Protein AF-A0A357NAD1-F1 (afdb_monomer_lite)

Secondary structure (DSSP, 8-state):
---SS---TTHHHHHHHHHTTT---EEE-GGG-HHHHH-THHHHHHHHTT-EEEEEHHHHTTTT-HHHHHHHHHHHHTT--SEEE-----SSSS----HHHHHHHHHHH-HHHHHIIIIIHHHHHHTTPPPP-----SS----SS--GGGGHHHHHHGGGS--

pLDDT: mean 84.34, std 18.89, range [32.19, 98.12]

Radius of gyration: 15.9 Å; chains: 1; bounding box: 38×39×40 Å

Sequence (163 aa):
ELPALEIPRYTEEFFFALQAKGITPVVAHPERQAELIRHPEIIIGWLQKGILVQINGPSLTGRFGQKVKGMAELLLVHNMVHCIGSDAHGVRSRKPELFDARTRIRALTGEEAMRHLLLDNPQMILYSKEIPVAEIPVEIKTNRSRGILGRLTNFVRTRLMVD

Foldseek 3Di:
DADQEDHPPCNVVVQVVCVVVVHAAEDEALLRRNVCLVVVVVLLVCVVVRHAYEHELVLCVQVNHDSSNVSVLLCLLQVSHQAYFQPAPDDPDRRSPNVVSLVSSCLRHNDVVSCRHYPVSVVCVVVVHDGDRDDHDPDRDPCPDDPSPPCVVVVVVVVVVPD

Structure (mmCIF, N/CA/C/O backbone):
data_AF-A0A357NAD1-F1
#
_entry.id   AF-A0A357NAD1-F1
#
loop_
_atom_site.group_PDB
_atom_site.id
_atom_site.type_symbol
_atom_site.label_atom_id
_atom_site.label_alt_id
_atom_site.label_comp_id
_atom_site.label_asym_id
_atom_site.label_entity_id
_atom_site.label_seq_id
_atom_site.pdbx_PDB_ins_code
_atom_site.Cartn_x
_atom_site.Cartn_y
_atom_site.Cartn_z
_atom_site.occupancy
_atom_site.B_iso_or_equiv
_atom_site.auth_seq_id
_atom_site.auth_comp_id
_atom_site.auth_asym_id
_atom_site.auth_atom_id
_atom_site.pdbx_PDB_model_num
ATOM 1 N N . GLU A 1 1 ? -9.292 -7.200 -4.424 1.00 84.06 1 GLU A N 1
ATOM 2 C CA . GLU A 1 1 ? -8.803 -6.228 -5.430 1.00 84.06 1 GLU A CA 1
ATOM 3 C C . GLU A 1 1 ? -9.988 -5.440 -5.977 1.00 84.06 1 GLU A C 1
ATOM 5 O O . GLU A 1 1 ? -11.103 -5.947 -5.898 1.00 84.06 1 GLU A O 1
ATOM 10 N N . LEU A 1 2 ? -9.767 -4.232 -6.500 1.00 90.19 2 LEU A N 1
ATOM 11 C CA . LEU A 1 2 ? -10.793 -3.453 -7.212 1.00 90.19 2 LEU A CA 1
ATOM 12 C C . LEU A 1 2 ? -10.596 -3.589 -8.735 1.00 90.19 2 LEU A C 1
ATOM 14 O O . LEU A 1 2 ? -9.478 -3.894 -9.160 1.00 90.19 2 LEU A O 1
ATOM 18 N N . PRO A 1 3 ? -11.633 -3.355 -9.562 1.00 90.88 3 PRO A N 1
ATOM 19 C CA . PRO A 1 3 ? -11.484 -3.286 -11.013 1.00 90.88 3 PRO A CA 1
ATOM 20 C C . PRO A 1 3 ? -10.394 -2.295 -11.440 1.00 90.88 3 PRO A C 1
ATOM 22 O O . PRO A 1 3 ? -10.185 -1.256 -10.819 1.00 90.88 3 PRO A O 1
ATOM 25 N N . ALA A 1 4 ? -9.691 -2.612 -12.529 1.00 87.06 4 ALA A N 1
ATOM 26 C CA . ALA A 1 4 ? -8.505 -1.855 -12.932 1.00 87.06 4 ALA A CA 1
ATOM 27 C C . ALA A 1 4 ? -8.809 -0.427 -13.423 1.00 87.06 4 ALA A C 1
ATOM 29 O O . ALA A 1 4 ? -7.949 0.448 -13.325 1.00 87.06 4 ALA A O 1
ATOM 30 N N . LEU A 1 5 ? -9.997 -0.190 -13.990 1.00 88.81 5 LEU A N 1
ATOM 31 C CA . LEU A 1 5 ? -10.324 1.069 -14.673 1.00 88.81 5 LEU A CA 1
ATOM 32 C C . LEU A 1 5 ? -11.201 2.015 -13.854 1.00 88.81 5 LEU A C 1
ATOM 34 O O . LEU A 1 5 ? -11.090 3.227 -14.031 1.00 88.81 5 LEU A O 1
ATOM 38 N N . GLU A 1 6 ? -12.037 1.476 -12.972 1.00 90.56 6 GLU A N 1
ATOM 39 C CA . GLU A 1 6 ? -13.044 2.228 -12.230 1.00 90.56 6 GLU A CA 1
ATOM 40 C C . GLU A 1 6 ? -13.186 1.710 -10.799 1.00 90.56 6 GLU A C 1
ATOM 42 O O . GLU A 1 6 ? -12.879 0.553 -10.501 1.00 90.56 6 GLU A O 1
ATOM 47 N N . ILE A 1 7 ? -13.685 2.575 -9.919 1.00 94.19 7 ILE A N 1
ATOM 48 C CA . ILE A 1 7 ? -14.062 2.211 -8.556 1.00 94.19 7 ILE A CA 1
ATOM 49 C C . ILE A 1 7 ? -15.570 1.944 -8.565 1.00 94.19 7 ILE A C 1
ATOM 51 O O . ILE A 1 7 ? -16.340 2.863 -8.855 1.00 94.19 7 ILE A O 1
ATOM 55 N N . PRO A 1 8 ? -16.025 0.719 -8.247 1.00 94.75 8 PRO A N 1
ATOM 56 C CA . PRO A 1 8 ? -17.446 0.425 -8.155 1.00 94.75 8 PRO A CA 1
ATOM 57 C C . PRO A 1 8 ? -18.143 1.369 -7.179 1.00 94.75 8 PRO A C 1
ATOM 59 O O . PRO A 1 8 ? -17.649 1.601 -6.075 1.00 94.75 8 PRO A O 1
ATOM 62 N N . ARG A 1 9 ? -19.322 1.876 -7.545 1.00 92.62 9 ARG A N 1
ATOM 63 C CA . ARG A 1 9 ? -20.067 2.846 -6.719 1.00 92.62 9 ARG A CA 1
ATOM 64 C C . ARG A 1 9 ? -20.385 2.334 -5.310 1.00 92.62 9 ARG A C 1
ATOM 66 O O . ARG A 1 9 ? -20.422 3.122 -4.377 1.00 92.62 9 ARG A O 1
ATOM 73 N N . TYR A 1 10 ? -20.556 1.023 -5.160 1.00 94.38 10 TYR A N 1
ATOM 74 C CA . TYR A 1 10 ? -20.844 0.364 -3.885 1.00 94.38 10 TYR A CA 1
ATOM 75 C C . TYR A 1 10 ? -19.592 0.112 -3.021 1.00 94.38 10 TYR A C 1
ATOM 77 O O . TYR A 1 10 ? -19.697 -0.518 -1.973 1.00 94.38 10 TYR A O 1
ATOM 85 N N . THR A 1 11 ? -18.394 0.545 -3.441 1.00 96.25 11 THR A N 1
ATOM 86 C CA . THR A 1 11 ? -17.128 0.215 -2.753 1.00 96.25 11 THR A CA 1
ATOM 87 C C . THR A 1 11 ? -17.132 0.663 -1.291 1.00 96.25 11 THR A C 1
ATOM 89 O O . THR A 1 11 ? -16.777 -0.119 -0.412 1.00 96.25 11 THR A O 1
ATOM 92 N N . GLU A 1 12 ? -17.573 1.891 -1.008 1.00 95.62 12 GLU A N 1
ATOM 93 C CA . GLU A 1 12 ? -17.600 2.395 0.369 1.00 95.62 12 GLU A CA 1
ATOM 94 C C . GLU A 1 12 ? -18.676 1.721 1.227 1.00 95.62 12 GLU A C 1
ATOM 96 O O . GLU A 1 12 ? -18.416 1.386 2.381 1.00 95.62 12 GLU A O 1
ATOM 101 N N . GLU A 1 13 ? -19.858 1.466 0.660 1.00 97.00 13 GLU A N 1
ATOM 102 C CA . GLU A 1 13 ? -20.931 0.721 1.333 1.00 97.00 13 GLU A CA 1
ATOM 103 C C . GLU A 1 13 ? -20.473 -0.698 1.685 1.00 97.00 13 GLU A C 1
ATOM 105 O O . GLU A 1 13 ? -20.737 -1.201 2.777 1.00 97.00 13 GLU A O 1
ATOM 110 N N . PHE A 1 14 ? -19.726 -1.332 0.780 1.00 97.06 14 PHE A N 1
ATOM 111 C CA . PHE A 1 14 ? -19.148 -2.647 1.001 1.00 97.06 14 PHE A CA 1
ATOM 112 C C . PHE A 1 14 ? -18.094 -2.633 2.113 1.00 97.06 14 PHE A C 1
ATOM 114 O O . PHE A 1 14 ? -18.119 -3.503 2.983 1.00 97.06 14 PHE A O 1
ATOM 121 N N . PHE A 1 15 ? -17.204 -1.636 2.136 1.00 97.69 15 PHE A N 1
ATOM 122 C CA . PHE A 1 15 ? -16.245 -1.470 3.230 1.00 97.69 15 PHE A CA 1
ATOM 123 C C . PHE A 1 15 ? -16.942 -1.285 4.578 1.00 97.69 15 PHE A C 1
ATOM 125 O O . PHE A 1 15 ? -16.604 -1.983 5.533 1.00 97.69 15 PHE A O 1
ATOM 132 N N . PHE A 1 16 ? -17.961 -0.427 4.636 1.00 97.56 16 PHE A N 1
ATOM 133 C CA . PHE A 1 16 ? -18.759 -0.230 5.841 1.00 97.56 16 PHE A CA 1
ATOM 134 C C . PHE A 1 16 ? -19.426 -1.533 6.305 1.00 97.56 16 PHE A C 1
ATOM 136 O O . PHE A 1 16 ? -19.353 -1.885 7.480 1.00 97.56 16 PHE A O 1
ATOM 143 N N . ALA A 1 17 ? -20.024 -2.297 5.385 1.00 98.12 17 ALA A N 1
ATOM 144 C CA . ALA A 1 17 ? -20.668 -3.568 5.705 1.00 98.12 17 ALA A CA 1
ATOM 145 C C . ALA A 1 17 ? -19.687 -4.625 6.248 1.00 98.12 17 ALA A C 1
ATOM 147 O O . ALA A 1 17 ? -20.072 -5.441 7.088 1.00 98.12 17 ALA A O 1
ATOM 148 N N . LEU A 1 18 ? -18.430 -4.625 5.789 1.00 97.75 18 LEU A N 1
ATOM 149 C CA . LEU A 1 18 ? -17.372 -5.472 6.349 1.00 97.75 18 LEU A CA 1
ATOM 150 C C . LEU A 1 18 ? -16.994 -5.024 7.765 1.00 97.75 18 LEU A C 1
ATOM 152 O O . LEU A 1 18 ? -16.967 -5.849 8.679 1.00 97.75 18 LEU A O 1
ATOM 156 N N . GLN A 1 19 ? -16.786 -3.724 7.972 1.00 97.12 19 GLN A N 1
ATOM 157 C CA . GLN A 1 19 ? -16.429 -3.178 9.283 1.00 97.12 19 GLN A CA 1
ATOM 158 C C . GLN A 1 19 ? -17.537 -3.384 10.321 1.00 97.12 19 GLN A C 1
ATOM 160 O O . GLN A 1 19 ? -17.247 -3.754 11.455 1.00 97.12 19 GLN A O 1
ATOM 165 N N . ALA A 1 20 ? -18.807 -3.264 9.925 1.00 97.75 20 ALA A N 1
ATOM 166 C CA . ALA A 1 20 ? -19.958 -3.573 10.777 1.00 97.75 20 ALA A CA 1
ATOM 167 C C . ALA A 1 20 ? -19.990 -5.041 11.247 1.00 97.75 20 ALA A C 1
ATOM 169 O O . ALA A 1 20 ? -20.638 -5.362 12.241 1.00 97.75 20 ALA A O 1
ATOM 170 N N . LYS A 1 21 ? -19.277 -5.937 10.553 1.00 97.75 21 LYS A N 1
ATOM 171 C CA . LYS A 1 21 ? -19.085 -7.346 10.933 1.00 97.75 21 LYS A CA 1
ATOM 172 C C . LYS A 1 21 ? -17.771 -7.597 11.684 1.00 97.75 21 LYS A C 1
ATOM 174 O O . LYS A 1 21 ? -17.412 -8.753 11.888 1.00 97.75 21 LYS A O 1
ATOM 179 N N . GLY A 1 22 ? -17.043 -6.548 12.066 1.00 95.50 22 GLY A N 1
ATOM 180 C CA . GLY A 1 22 ? -15.735 -6.650 12.718 1.00 95.50 22 GLY A CA 1
ATOM 181 C C . GLY A 1 22 ? -14.589 -7.024 11.772 1.00 95.50 22 GLY A C 1
ATOM 182 O O . GLY A 1 22 ? -13.546 -7.473 12.235 1.00 95.50 22 GLY A O 1
ATOM 183 N N . ILE A 1 23 ? -14.769 -6.873 10.454 1.00 96.31 23 ILE A N 1
ATOM 184 C CA . ILE A 1 23 ? -13.744 -7.184 9.449 1.00 96.31 23 ILE A CA 1
ATOM 185 C C . ILE A 1 23 ? -13.113 -5.883 8.956 1.00 96.31 23 ILE A C 1
ATOM 187 O O . ILE A 1 23 ? -13.784 -5.069 8.324 1.00 96.31 23 ILE A O 1
ATOM 191 N N . THR A 1 24 ? -11.809 -5.718 9.176 1.00 95.94 24 THR A N 1
ATOM 192 C CA . THR A 1 24 ? -11.034 -4.591 8.638 1.00 95.94 24 THR A CA 1
ATOM 193 C C . THR A 1 24 ? -10.607 -4.873 7.193 1.00 95.94 24 THR A C 1
ATOM 195 O O . THR A 1 24 ? -9.825 -5.801 6.962 1.00 95.94 24 THR A O 1
ATOM 198 N N . PRO A 1 25 ? -11.077 -4.103 6.195 1.00 96.75 25 PRO A N 1
ATOM 199 C CA . PRO A 1 25 ? -10.706 -4.333 4.804 1.00 96.75 25 PRO A CA 1
ATOM 200 C C . PRO A 1 25 ? -9.260 -3.912 4.515 1.00 96.75 25 PRO A C 1
ATOM 202 O O . PRO A 1 25 ? -8.786 -2.887 5.004 1.00 96.75 25 PRO A O 1
ATOM 205 N N . VAL A 1 26 ? -8.589 -4.674 3.647 1.00 96.62 26 VAL A N 1
ATOM 206 C CA . VAL A 1 26 ? -7.287 -4.320 3.062 1.00 96.62 26 VAL A CA 1
ATOM 207 C C . VAL A 1 26 ? -7.467 -4.142 1.556 1.00 96.62 26 VAL A C 1
ATOM 209 O O . VAL A 1 26 ? -7.769 -5.098 0.837 1.00 96.62 26 VAL A O 1
ATOM 212 N N . VAL A 1 27 ? -7.286 -2.920 1.059 1.00 96.94 27 VAL A N 1
ATOM 213 C CA . VAL A 1 27 ? -7.317 -2.627 -0.375 1.00 96.94 27 VAL A CA 1
ATOM 214 C C . VAL A 1 27 ? -6.001 -3.073 -0.995 1.00 96.94 27 VAL A C 1
ATOM 216 O O . VAL A 1 27 ? -4.935 -2.537 -0.693 1.00 96.94 27 VAL A O 1
ATOM 219 N N . ALA A 1 28 ? -6.099 -4.070 -1.867 1.00 96.06 28 ALA A N 1
ATOM 220 C CA . ALA A 1 28 ? -4.969 -4.613 -2.599 1.00 96.06 28 ALA A CA 1
ATOM 221 C C . ALA A 1 28 ? -4.588 -3.725 -3.791 1.00 96.06 28 ALA A C 1
ATOM 223 O O . ALA A 1 28 ? -5.446 -3.326 -4.588 1.00 96.06 28 ALA A O 1
ATOM 224 N N . HIS A 1 29 ? -3.285 -3.459 -3.854 1.00 95.62 29 HIS A N 1
ATOM 225 C CA . HIS A 1 29 ? -2.511 -2.749 -4.869 1.00 95.62 29 HIS A CA 1
ATOM 226 C C . HIS A 1 29 ? -3.181 -1.541 -5.532 1.00 95.62 29 HIS A C 1
ATOM 228 O O . HIS A 1 29 ? -3.128 -1.448 -6.759 1.00 95.62 29 HIS A O 1
ATOM 234 N N . PRO A 1 30 ? -3.737 -0.577 -4.758 1.00 96.62 30 PRO A N 1
ATOM 235 C CA . PRO A 1 30 ? -4.436 0.595 -5.293 1.00 96.62 30 PRO A CA 1
ATOM 236 C C . PRO A 1 30 ? -3.588 1.431 -6.261 1.00 96.62 30 PRO A C 1
ATOM 238 O O . PRO A 1 30 ? -4.129 2.209 -7.046 1.00 96.62 30 PRO A O 1
ATOM 241 N N . GLU A 1 31 ? -2.262 1.264 -6.251 1.00 97.50 31 GLU A N 1
ATOM 242 C CA . GLU A 1 31 ? -1.357 1.897 -7.203 1.00 97.50 31 GLU A CA 1
ATOM 243 C C . GLU A 1 31 ? -1.545 1.446 -8.661 1.00 97.50 31 GLU A C 1
ATOM 245 O O . GLU A 1 31 ? -0.949 2.041 -9.561 1.00 97.50 31 GLU A O 1
ATOM 250 N N . ARG A 1 32 ? -2.327 0.386 -8.907 1.00 95.69 32 ARG A N 1
ATOM 251 C CA . ARG A 1 32 ? -2.580 -0.178 -10.241 1.00 95.69 32 ARG A CA 1
ATOM 252 C C . ARG A 1 32 ? -3.924 0.249 -10.836 1.00 95.69 32 ARG A C 1
ATOM 254 O O . ARG A 1 32 ? -4.155 0.003 -12.020 1.00 95.69 32 ARG A O 1
ATOM 261 N N . GLN A 1 33 ? -4.788 0.895 -10.060 1.00 96.06 33 GLN A N 1
ATOM 262 C CA . GLN A 1 33 ? -6.142 1.274 -10.451 1.00 96.06 33 GLN A CA 1
ATOM 263 C C . GLN A 1 33 ? -6.108 2.659 -11.089 1.00 96.06 33 GLN A C 1
ATOM 265 O O . GLN A 1 33 ? -5.687 3.637 -10.471 1.00 96.06 33 GLN A O 1
ATOM 270 N N . ALA A 1 34 ? -6.581 2.756 -12.330 1.00 94.44 34 ALA A N 1
ATOM 271 C CA . ALA A 1 34 ? -6.493 3.978 -13.124 1.00 94.44 34 ALA A CA 1
ATOM 272 C C . ALA A 1 34 ? -7.177 5.173 -12.446 1.00 94.44 34 ALA A C 1
ATOM 274 O O . ALA A 1 34 ? -6.648 6.283 -12.492 1.00 94.44 34 ALA A O 1
ATOM 275 N N . GLU A 1 35 ? -8.319 4.939 -11.800 1.00 95.31 35 GLU A N 1
ATOM 276 C CA . GLU A 1 35 ? -9.052 5.980 -11.084 1.00 95.31 35 GLU A CA 1
ATOM 277 C C . GLU A 1 35 ? -8.296 6.477 -9.851 1.00 95.31 35 GLU A C 1
ATOM 279 O O . GLU A 1 35 ? -8.176 7.679 -9.660 1.00 95.31 35 GLU A O 1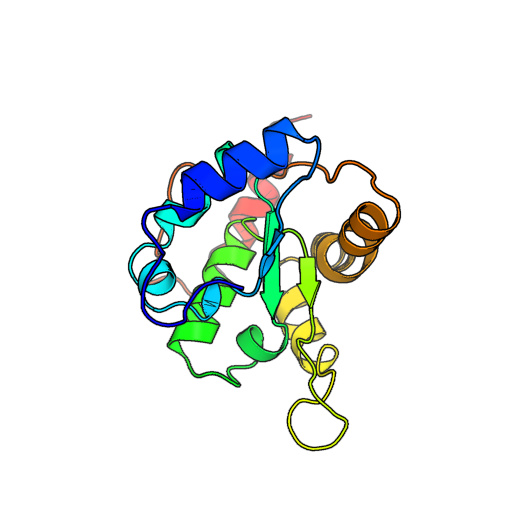
ATOM 284 N N . LEU A 1 36 ? -7.681 5.581 -9.076 1.00 96.19 36 LEU A N 1
ATOM 285 C CA . LEU A 1 36 ? -6.899 5.956 -7.893 1.00 96.19 36 LEU A CA 1
ATOM 286 C C . LEU A 1 36 ? -5.579 6.642 -8.249 1.00 96.19 36 LEU A C 1
ATOM 288 O O . LEU A 1 36 ? -5.113 7.497 -7.508 1.00 96.19 36 LEU A O 1
ATOM 292 N N . ILE A 1 37 ? -4.990 6.315 -9.401 1.00 95.31 37 ILE A N 1
ATOM 293 C CA . ILE A 1 37 ? -3.836 7.053 -9.931 1.00 95.31 37 ILE A CA 1
ATOM 294 C C . ILE A 1 37 ? -4.232 8.493 -10.300 1.00 95.31 37 ILE A C 1
ATOM 296 O O . ILE A 1 37 ? -3.421 9.406 -10.147 1.00 95.31 37 ILE A O 1
ATOM 300 N N . ARG A 1 38 ? -5.450 8.703 -10.824 1.00 94.94 38 ARG A N 1
ATOM 301 C CA . ARG A 1 38 ? -5.972 10.043 -11.151 1.00 94.94 38 ARG A CA 1
ATOM 302 C C . ARG A 1 38 ? -6.389 10.821 -9.904 1.00 94.94 38 ARG A C 1
ATOM 304 O O . ARG A 1 38 ? -6.130 12.019 -9.851 1.00 94.94 38 ARG A O 1
ATOM 311 N N . HIS A 1 39 ? -6.987 10.122 -8.943 1.00 95.06 39 HIS A N 1
ATOM 312 C CA . HIS A 1 39 ? -7.638 10.666 -7.753 1.00 95.06 39 HIS A CA 1
ATOM 313 C C . HIS A 1 39 ? -7.123 9.991 -6.469 1.00 95.06 39 HIS A C 1
ATOM 315 O O . HIS A 1 39 ? -7.868 9.280 -5.783 1.00 95.06 39 HIS A O 1
ATOM 321 N N . PRO A 1 40 ? -5.829 10.152 -6.133 1.00 94.69 40 PRO A N 1
ATOM 322 C CA . PRO A 1 40 ? -5.222 9.494 -4.977 1.00 94.69 40 PRO A CA 1
ATOM 323 C C . PRO A 1 40 ? -5.809 9.965 -3.632 1.00 94.69 40 PRO A C 1
ATOM 325 O O . PRO A 1 40 ? -5.715 9.249 -2.636 1.00 94.69 40 PRO A O 1
ATOM 328 N N . GLU A 1 41 ? -6.465 11.127 -3.598 1.00 94.44 41 GLU A N 1
ATOM 329 C CA . GLU A 1 41 ? -7.217 11.661 -2.457 1.00 94.44 41 GLU A CA 1
ATOM 330 C C . GLU A 1 41 ? -8.341 10.735 -1.976 1.00 94.44 41 GLU A C 1
ATOM 332 O O . GLU A 1 41 ? -8.653 10.721 -0.786 1.00 94.44 41 GLU A O 1
ATOM 337 N N . ILE A 1 42 ? -8.900 9.898 -2.857 1.00 95.75 42 ILE A N 1
ATOM 338 C CA . ILE A 1 42 ? -9.913 8.902 -2.482 1.00 95.75 42 ILE A CA 1
ATOM 339 C C . ILE A 1 42 ? -9.355 7.953 -1.412 1.00 95.75 42 ILE A C 1
ATOM 341 O O . ILE A 1 42 ? -10.047 7.597 -0.458 1.00 95.75 42 ILE A O 1
ATOM 345 N N . ILE A 1 43 ? -8.072 7.596 -1.526 1.00 96.44 43 ILE A N 1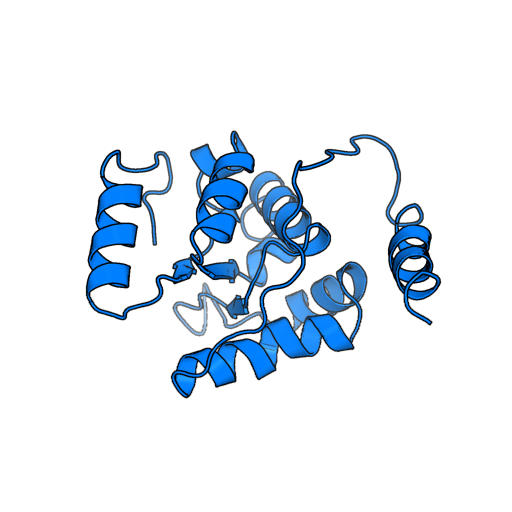
ATOM 346 C CA . ILE A 1 43 ? -7.406 6.703 -0.576 1.00 96.44 43 ILE A CA 1
ATOM 347 C C . ILE A 1 43 ? -7.300 7.371 0.795 1.00 96.44 43 ILE A C 1
ATOM 349 O O . ILE A 1 43 ? -7.475 6.686 1.794 1.00 96.44 43 ILE A O 1
ATOM 353 N N . ILE A 1 44 ? -7.096 8.692 0.879 1.00 95.25 44 ILE A N 1
ATOM 354 C CA . ILE A 1 44 ? -7.099 9.409 2.168 1.00 95.25 44 ILE A CA 1
ATOM 355 C C . ILE A 1 44 ? -8.432 9.193 2.889 1.00 95.25 44 ILE A C 1
ATOM 357 O O . ILE A 1 44 ? -8.436 8.835 4.067 1.00 95.25 44 ILE A O 1
ATOM 361 N N . GLY A 1 45 ? -9.552 9.337 2.175 1.00 94.94 45 GLY A N 1
ATOM 362 C CA . GLY A 1 45 ? -10.881 9.096 2.737 1.00 94.94 45 GLY A CA 1
ATOM 363 C C . GLY A 1 45 ? -11.064 7.662 3.243 1.00 94.94 45 GLY A C 1
ATOM 364 O O . GLY A 1 45 ? -11.702 7.444 4.270 1.00 94.94 45 GLY A O 1
ATOM 365 N N . TRP A 1 46 ? -10.469 6.676 2.569 1.00 96.44 46 TRP A N 1
ATOM 366 C CA . TRP A 1 46 ? -10.479 5.283 3.023 1.00 96.44 46 TRP A CA 1
ATOM 367 C C . TRP A 1 46 ? -9.624 5.073 4.275 1.00 96.44 46 TRP A C 1
ATOM 369 O O . TRP A 1 46 ? -10.089 4.457 5.232 1.00 96.44 46 TRP A O 1
ATOM 379 N N . LEU A 1 47 ? -8.413 5.629 4.310 1.00 95.56 47 LEU A N 1
ATOM 380 C CA . LEU A 1 47 ? -7.523 5.547 5.471 1.00 95.56 47 LEU A CA 1
ATOM 381 C C . LEU A 1 47 ? -8.179 6.158 6.717 1.00 95.56 47 LEU A C 1
ATOM 383 O O . LEU A 1 47 ? -8.146 5.562 7.788 1.00 95.56 47 LEU A O 1
ATOM 387 N N . GLN A 1 48 ? -8.841 7.311 6.568 1.00 93.75 48 GLN A N 1
ATOM 388 C CA . GLN A 1 48 ? -9.572 7.979 7.654 1.00 93.75 48 GLN A CA 1
ATOM 389 C C . GLN A 1 48 ? -10.728 7.134 8.205 1.00 93.75 48 GLN A C 1
ATOM 391 O O . GLN A 1 48 ? -11.086 7.265 9.372 1.00 93.75 48 GLN A O 1
ATOM 396 N N . LYS A 1 49 ? -11.294 6.247 7.381 1.00 94.44 49 LYS A N 1
ATOM 397 C CA . LYS A 1 49 ? -12.326 5.278 7.777 1.00 94.44 49 LYS A CA 1
ATOM 398 C C . LYS A 1 49 ? -11.731 3.981 8.345 1.00 94.44 49 LYS A C 1
ATOM 400 O O . LYS A 1 49 ? -12.478 3.049 8.617 1.00 94.44 49 LYS A O 1
ATOM 405 N N . GLY A 1 50 ? -10.410 3.890 8.521 1.00 94.19 50 GLY A N 1
ATOM 406 C CA . GLY A 1 50 ? -9.729 2.701 9.045 1.00 94.19 50 GLY A CA 1
ATOM 407 C C . GLY A 1 50 ? -9.535 1.582 8.018 1.00 94.19 50 GLY A C 1
ATOM 408 O O . GLY A 1 50 ? -9.324 0.431 8.395 1.00 94.19 50 GLY A O 1
ATOM 409 N N . ILE A 1 51 ? -9.627 1.891 6.722 1.00 96.25 51 ILE A N 1
ATOM 410 C CA . ILE A 1 51 ? -9.353 0.931 5.650 1.00 96.25 51 ILE A CA 1
ATOM 411 C C . ILE A 1 51 ? -7.848 0.847 5.414 1.00 96.25 51 ILE A C 1
ATOM 413 O O . ILE A 1 51 ? -7.165 1.861 5.276 1.00 96.25 51 ILE A O 1
ATOM 417 N N . LEU A 1 52 ? -7.330 -0.376 5.329 1.00 96.81 52 LEU A N 1
ATOM 418 C CA . LEU A 1 52 ? -5.906 -0.623 5.142 1.00 96.81 52 LEU A CA 1
ATOM 419 C C . LEU A 1 52 ? -5.541 -0.686 3.655 1.00 96.81 52 LEU A C 1
ATOM 421 O O . LEU A 1 52 ? -6.381 -0.924 2.789 1.00 96.81 52 LEU A O 1
ATOM 425 N N . VAL A 1 53 ? -4.256 -0.515 3.356 1.00 97.31 53 VAL A N 1
ATOM 426 C CA . VAL A 1 53 ? -3.714 -0.462 1.990 1.00 97.31 53 VAL A CA 1
ATOM 427 C C . VAL A 1 53 ? -2.495 -1.361 1.889 1.00 97.31 53 VAL A C 1
ATOM 429 O O . VAL A 1 53 ? -1.558 -1.237 2.679 1.00 97.31 53 VAL A O 1
ATOM 432 N N . GLN A 1 54 ? -2.486 -2.215 0.873 1.00 97.44 54 GLN A N 1
ATOM 433 C CA . GLN A 1 54 ? -1.346 -3.038 0.501 1.00 97.44 54 GLN A CA 1
ATOM 434 C C . GLN A 1 54 ? -0.872 -2.639 -0.894 1.00 97.44 54 GLN A C 1
ATOM 436 O O . GLN A 1 54 ? -1.680 -2.665 -1.810 1.00 97.44 54 GLN A O 1
ATOM 441 N N . ILE A 1 55 ? 0.412 -2.325 -1.085 1.00 97.25 55 ILE A N 1
ATOM 442 C CA . ILE A 1 55 ? 0.985 -2.093 -2.430 1.00 97.25 55 ILE A CA 1
ATOM 443 C C . ILE A 1 55 ? 1.885 -3.250 -2.853 1.00 97.25 55 ILE A C 1
ATOM 445 O O . ILE A 1 55 ? 2.422 -3.979 -2.012 1.00 97.25 55 ILE A O 1
ATOM 449 N N . ASN A 1 56 ? 2.100 -3.419 -4.152 1.00 95.50 56 ASN A N 1
ATOM 450 C CA . ASN A 1 56 ? 2.970 -4.464 -4.673 1.00 95.50 56 ASN A CA 1
ATOM 451 C C . ASN A 1 56 ? 4.433 -4.008 -4.732 1.00 95.50 56 ASN A C 1
ATOM 453 O O . ASN A 1 56 ? 4.760 -2.973 -5.312 1.00 95.50 56 ASN A O 1
ATOM 457 N N . GLY A 1 57 ? 5.349 -4.833 -4.224 1.00 94.00 57 GLY A N 1
ATOM 458 C CA . GLY A 1 57 ? 6.794 -4.607 -4.330 1.00 94.00 57 GLY A CA 1
ATOM 459 C C . GLY A 1 57 ? 7.257 -4.350 -5.773 1.00 94.00 57 GLY A C 1
ATOM 460 O O . GLY A 1 57 ? 7.922 -3.341 -6.015 1.00 94.00 57 GLY A O 1
ATOM 461 N N . PRO A 1 58 ? 6.849 -5.168 -6.764 1.00 92.31 58 PRO A N 1
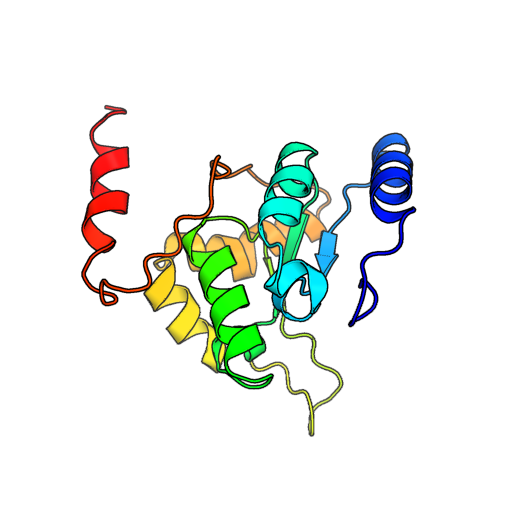ATOM 462 C CA . PRO A 1 58 ? 7.215 -4.934 -8.162 1.00 92.31 58 PRO A CA 1
ATOM 463 C C . PRO A 1 58 ? 6.681 -3.621 -8.770 1.00 92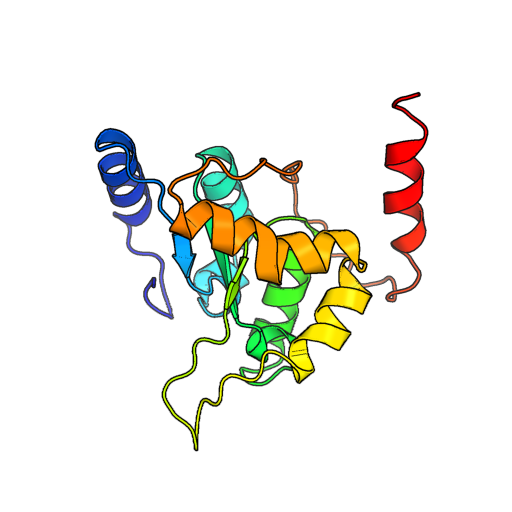.31 58 PRO A C 1
ATOM 465 O O . PRO A 1 58 ? 7.212 -3.146 -9.777 1.00 92.31 58 PRO A O 1
ATOM 468 N N . SER A 1 59 ? 5.664 -2.989 -8.172 1.00 95.25 59 SER A N 1
ATOM 469 C CA . SER A 1 59 ? 5.230 -1.642 -8.572 1.00 95.25 59 SER A CA 1
ATOM 470 C C . SER A 1 59 ? 6.348 -0.616 -8.343 1.00 95.25 59 SER A C 1
ATOM 472 O O . SER A 1 59 ? 6.602 0.217 -9.211 1.00 95.25 59 SER A O 1
ATOM 474 N N . LEU A 1 60 ? 7.103 -0.736 -7.243 1.00 94.94 60 LEU A N 1
ATOM 475 C CA . LEU A 1 60 ? 8.214 0.162 -6.886 1.00 94.94 60 LEU A CA 1
ATOM 476 C C . LEU A 1 60 ? 9.450 -0.010 -7.784 1.00 94.94 60 LEU A C 1
ATOM 478 O O . LEU A 1 60 ? 10.260 0.910 -7.920 1.00 94.94 60 LEU A O 1
ATOM 482 N N . THR A 1 61 ? 9.599 -1.163 -8.439 1.00 91.19 61 THR A N 1
ATOM 483 C CA . THR A 1 61 ? 10.693 -1.414 -9.393 1.00 91.19 61 THR A CA 1
ATOM 484 C C . THR A 1 61 ? 10.338 -0.997 -10.824 1.00 91.19 61 THR A C 1
ATOM 486 O O . THR A 1 61 ? 11.202 -0.999 -11.697 1.00 91.19 61 THR A O 1
ATOM 489 N N . GLY A 1 62 ? 9.101 -0.546 -11.071 1.00 91.06 62 GLY A N 1
ATOM 490 C CA . GLY A 1 62 ? 8.648 -0.082 -12.386 1.00 91.06 62 GLY A CA 1
ATOM 491 C C . GLY A 1 62 ? 8.105 -1.177 -13.298 1.00 91.06 62 GLY A C 1
ATOM 492 O O . GLY A 1 62 ? 7.813 -0.901 -14.461 1.00 91.06 62 GLY A O 1
ATOM 493 N N . ARG A 1 63 ? 7.911 -2.396 -12.781 1.00 90.38 63 ARG A N 1
ATOM 494 C CA . ARG A 1 63 ? 7.447 -3.559 -13.549 1.00 90.38 63 ARG A CA 1
ATOM 495 C C . ARG A 1 63 ? 6.118 -3.331 -14.276 1.00 90.38 63 ARG A C 1
ATOM 497 O O . ARG A 1 63 ? 5.908 -3.869 -15.357 1.00 90.38 63 ARG A O 1
ATOM 504 N N . PHE A 1 64 ? 5.231 -2.533 -13.687 1.00 91.12 64 PHE A N 1
ATOM 505 C CA . PHE A 1 64 ? 3.905 -2.220 -14.230 1.00 91.12 64 PHE A CA 1
ATOM 506 C C . PHE A 1 64 ? 3.836 -0.829 -14.889 1.00 91.12 64 PHE A C 1
ATOM 508 O O . PHE A 1 64 ? 2.752 -0.297 -15.122 1.00 91.12 64 PHE A O 1
ATOM 515 N N . GLY A 1 65 ? 4.990 -0.229 -15.196 1.00 94.94 65 GLY A N 1
ATOM 516 C CA . GLY A 1 65 ? 5.096 1.079 -15.839 1.00 94.94 65 GLY A CA 1
ATOM 517 C C . GLY A 1 65 ? 5.257 2.250 -14.865 1.00 94.94 65 GLY A C 1
ATOM 518 O O . GLY A 1 65 ? 5.060 2.139 -13.655 1.00 94.94 65 GLY A O 1
ATOM 519 N N . GLN A 1 66 ? 5.631 3.411 -15.413 1.00 95.94 66 GLN A N 1
ATOM 520 C CA . GLN A 1 66 ? 6.050 4.569 -14.611 1.00 95.94 66 GLN A CA 1
ATOM 521 C C . GLN A 1 66 ? 4.914 5.227 -13.825 1.00 95.94 66 GLN A C 1
ATOM 523 O O . GLN A 1 66 ? 5.157 5.753 -12.744 1.00 95.94 66 GLN A O 1
ATOM 528 N N . LYS A 1 67 ? 3.672 5.180 -14.328 1.00 95.88 67 LYS A N 1
ATOM 529 C CA . LYS A 1 67 ? 2.509 5.712 -13.597 1.00 95.88 67 LYS A CA 1
ATOM 530 C C . LYS A 1 67 ? 2.252 4.921 -12.315 1.00 95.88 67 LYS A C 1
ATOM 532 O O . LYS A 1 67 ? 2.117 5.516 -11.254 1.00 95.88 67 LYS A O 1
ATOM 537 N N . VAL A 1 68 ? 2.267 3.591 -12.421 1.00 96.94 68 VAL A N 1
ATOM 538 C CA . VAL A 1 68 ? 2.097 2.678 -11.284 1.00 96.94 68 VAL A CA 1
ATOM 539 C C . VAL A 1 68 ? 3.232 2.853 -10.280 1.00 96.94 68 VAL A C 1
ATOM 541 O O . VAL A 1 68 ? 2.983 2.989 -9.088 1.00 96.94 68 VAL A O 1
ATOM 544 N N . LYS A 1 69 ? 4.480 2.940 -10.757 1.00 96.75 69 LYS A N 1
ATOM 545 C CA . LYS A 1 69 ? 5.629 3.235 -9.894 1.00 96.75 69 LYS A CA 1
ATOM 546 C C . LYS A 1 69 ? 5.484 4.568 -9.167 1.00 96.75 69 LYS A C 1
ATOM 548 O O . LYS A 1 69 ? 5.674 4.622 -7.959 1.00 96.75 69 LYS A O 1
ATOM 553 N N . GLY A 1 70 ? 5.131 5.629 -9.891 1.00 96.69 70 GLY A N 1
ATOM 554 C CA . GLY A 1 70 ? 4.932 6.954 -9.312 1.00 96.69 70 GLY A CA 1
ATOM 555 C C . GLY A 1 70 ? 3.847 6.956 -8.239 1.00 96.69 70 GLY A C 1
ATOM 556 O O . GLY A 1 70 ? 4.059 7.525 -7.175 1.00 96.69 70 GLY A O 1
ATOM 557 N N . MET A 1 71 ? 2.731 6.265 -8.481 1.00 97.56 71 MET A N 1
ATOM 558 C CA . MET A 1 71 ? 1.656 6.115 -7.502 1.00 97.56 71 MET A CA 1
ATOM 559 C C . MET A 1 71 ? 2.088 5.284 -6.284 1.00 97.56 71 MET A C 1
ATOM 561 O O . MET A 1 71 ? 1.842 5.689 -5.153 1.00 97.56 71 MET A O 1
ATOM 565 N N . ALA A 1 72 ? 2.799 4.171 -6.483 1.00 97.50 72 ALA A N 1
ATOM 566 C CA . ALA A 1 72 ? 3.333 3.357 -5.389 1.00 97.50 72 ALA A CA 1
ATOM 567 C C . ALA A 1 72 ? 4.266 4.170 -4.479 1.00 97.50 72 ALA A C 1
ATOM 569 O O . ALA A 1 72 ? 4.158 4.118 -3.256 1.00 97.50 72 ALA A O 1
ATOM 570 N N . GLU A 1 73 ? 5.166 4.952 -5.079 1.00 96.56 73 GLU A N 1
ATOM 571 C CA . GLU A 1 73 ? 6.093 5.816 -4.350 1.00 96.56 73 GLU A CA 1
ATOM 572 C C . GLU A 1 73 ? 5.368 6.959 -3.648 1.00 96.56 73 GLU A C 1
ATOM 574 O O . GLU A 1 73 ? 5.693 7.250 -2.503 1.00 96.56 73 GLU A O 1
ATOM 579 N N . LEU A 1 74 ? 4.369 7.565 -4.296 1.00 95.81 74 LEU A N 1
ATOM 580 C CA . LEU A 1 74 ? 3.517 8.601 -3.716 1.00 95.81 74 LEU A CA 1
ATOM 581 C C . LEU A 1 74 ? 2.847 8.104 -2.433 1.00 95.81 74 LEU A C 1
ATOM 583 O O . LEU A 1 74 ? 2.988 8.741 -1.395 1.00 95.81 74 LEU A O 1
ATOM 587 N N . LEU A 1 75 ? 2.170 6.954 -2.485 1.00 96.12 75 LEU A N 1
ATOM 588 C CA . LEU A 1 75 ? 1.522 6.370 -1.312 1.00 96.12 75 LEU A CA 1
ATOM 589 C C . LEU A 1 75 ? 2.537 6.084 -0.202 1.00 96.12 75 LEU A C 1
ATOM 591 O O . LEU A 1 75 ? 2.295 6.393 0.964 1.00 96.12 75 LEU A O 1
ATOM 595 N N . LEU A 1 76 ? 3.694 5.533 -0.570 1.00 94.31 76 LEU A N 1
ATOM 596 C CA . LEU A 1 76 ? 4.726 5.142 0.380 1.00 94.31 76 LEU A CA 1
ATOM 597 C C . LEU A 1 76 ? 5.337 6.348 1.112 1.00 94.31 76 LEU A C 1
ATOM 599 O O . LEU A 1 76 ? 5.426 6.337 2.335 1.00 94.31 76 LEU A O 1
ATOM 603 N N . VAL A 1 77 ? 5.714 7.411 0.390 1.00 92.69 77 VAL A N 1
ATOM 604 C CA . VAL A 1 77 ? 6.334 8.613 0.993 1.00 92.69 77 VAL A CA 1
ATOM 605 C C . VAL A 1 77 ? 5.345 9.487 1.766 1.00 92.69 77 VAL A C 1
ATOM 607 O O . VAL A 1 77 ? 5.759 10.434 2.432 1.00 92.69 77 VAL A O 1
ATOM 610 N N . HIS A 1 78 ? 4.049 9.208 1.637 1.00 93.25 78 HIS A N 1
ATOM 611 C CA . HIS A 1 78 ? 2.972 9.887 2.347 1.00 93.25 78 HIS A CA 1
ATOM 612 C C . HIS A 1 78 ? 2.360 9.016 3.461 1.00 93.25 78 HIS A C 1
ATOM 614 O O . HIS A 1 78 ? 1.304 9.366 3.972 1.00 93.25 78 HIS A O 1
ATOM 620 N N . ASN A 1 79 ? 3.016 7.914 3.859 1.00 92.81 79 ASN A N 1
ATOM 621 C CA . ASN A 1 79 ? 2.567 6.999 4.923 1.00 92.81 79 ASN A CA 1
ATOM 622 C C . ASN A 1 79 ? 1.170 6.389 4.687 1.00 92.81 79 ASN A C 1
ATOM 624 O O . ASN A 1 79 ? 0.454 6.063 5.627 1.00 92.81 79 ASN A O 1
ATOM 628 N N . MET A 1 80 ? 0.777 6.204 3.425 1.00 95.75 80 MET A N 1
ATOM 629 C CA . MET A 1 80 ? -0.545 5.696 3.031 1.00 95.75 80 MET A CA 1
ATOM 630 C C . MET A 1 80 ? -0.564 4.175 2.798 1.00 95.75 80 MET A C 1
ATOM 632 O O . MET A 1 80 ? -1.492 3.648 2.189 1.00 95.75 80 MET A O 1
ATOM 636 N N . VAL A 1 81 ? 0.481 3.461 3.225 1.00 96.62 81 VAL A N 1
ATOM 637 C CA . VAL A 1 81 ? 0.685 2.027 2.973 1.00 96.62 81 VAL A CA 1
ATOM 638 C C . VAL A 1 81 ? 0.831 1.302 4.301 1.00 96.62 81 VAL A C 1
ATOM 640 O O . VAL A 1 81 ? 1.614 1.717 5.148 1.00 96.62 81 VAL A O 1
ATOM 643 N N . HIS A 1 82 ? 0.121 0.186 4.453 1.00 96.94 82 HIS A N 1
ATOM 644 C CA . HIS A 1 82 ? 0.163 -0.640 5.658 1.00 96.94 82 HIS A CA 1
ATOM 645 C C . HIS A 1 82 ? 1.009 -1.893 5.469 1.00 96.94 82 HIS A C 1
ATOM 647 O O . HIS A 1 82 ? 1.677 -2.319 6.405 1.00 96.94 82 HIS A O 1
ATOM 653 N N . CYS A 1 83 ? 1.034 -2.476 4.273 1.00 95.75 83 CYS A N 1
ATOM 654 C CA . CYS A 1 83 ? 1.926 -3.592 3.980 1.00 95.75 83 CYS A CA 1
ATOM 655 C C . CYS A 1 83 ? 2.341 -3.652 2.509 1.00 95.75 83 CYS A C 1
ATOM 657 O O . CYS A 1 83 ? 1.727 -3.037 1.633 1.00 95.75 83 CYS A O 1
ATOM 659 N N . ILE A 1 84 ? 3.412 -4.398 2.238 1.00 95.81 84 ILE A N 1
ATOM 660 C CA . ILE A 1 84 ? 3.921 -4.611 0.883 1.00 95.81 84 ILE A CA 1
ATOM 661 C C . ILE A 1 84 ? 3.937 -6.106 0.573 1.00 95.81 84 ILE A C 1
ATOM 663 O O . ILE A 1 84 ? 4.564 -6.900 1.271 1.00 95.81 84 ILE A O 1
ATOM 667 N N . GLY A 1 85 ? 3.246 -6.477 -0.501 1.00 92.81 85 GLY A N 1
ATOM 668 C CA . GLY A 1 85 ? 3.128 -7.849 -0.989 1.00 92.81 85 GLY A CA 1
ATOM 669 C C . GLY A 1 85 ? 3.873 -8.044 -2.305 1.00 92.81 85 GLY A C 1
ATOM 670 O O . GLY A 1 85 ? 4.175 -7.087 -3.016 1.00 92.81 85 GLY A O 1
ATOM 671 N N . SER A 1 86 ? 4.190 -9.289 -2.657 1.00 87.50 86 SER A N 1
ATOM 672 C CA . SER A 1 86 ? 4.781 -9.583 -3.970 1.00 87.50 86 SER A CA 1
ATOM 673 C C . SER A 1 86 ? 3.744 -9.639 -5.089 1.00 87.50 86 SER A C 1
ATOM 675 O O . SER A 1 86 ? 4.072 -9.346 -6.238 1.00 87.50 86 SER A O 1
ATOM 677 N N . ASP A 1 87 ? 2.518 -10.053 -4.747 1.00 82.94 87 ASP A N 1
ATOM 678 C CA . ASP A 1 87 ? 1.464 -10.407 -5.697 1.00 82.94 87 ASP A CA 1
ATOM 679 C C . ASP A 1 87 ? 1.990 -11.404 -6.758 1.00 82.94 87 ASP A C 1
ATOM 681 O O . ASP A 1 87 ? 1.821 -11.267 -7.975 1.00 82.94 87 ASP A O 1
ATOM 685 N N . ALA A 1 88 ? 2.747 -12.399 -6.286 1.00 77.19 88 ALA A N 1
ATOM 686 C CA . ALA A 1 88 ? 3.335 -13.440 -7.114 1.00 77.19 88 ALA A CA 1
ATOM 687 C C . ALA A 1 88 ? 2.261 -14.418 -7.621 1.00 77.19 88 ALA A C 1
ATOM 689 O O . ALA A 1 88 ? 1.372 -14.810 -6.877 1.00 77.19 88 ALA A O 1
ATOM 690 N N . HIS A 1 89 ? 2.352 -14.829 -8.886 1.00 73.75 89 HIS A N 1
ATOM 691 C CA . HIS A 1 89 ? 1.445 -15.810 -9.517 1.00 73.75 89 HIS A CA 1
ATOM 692 C C . HIS A 1 89 ? 2.204 -17.023 -10.082 1.00 73.75 89 HIS A C 1
ATOM 694 O O . HIS A 1 89 ? 1.661 -17.809 -10.856 1.00 73.75 89 HIS A O 1
ATOM 700 N N . GLY A 1 90 ? 3.488 -17.170 -9.744 1.00 69.25 90 GLY A N 1
ATOM 701 C CA . GLY A 1 90 ? 4.273 -18.347 -10.100 1.00 69.25 90 GLY A CA 1
ATOM 702 C C . GLY A 1 90 ? 5.772 -18.084 -10.155 1.00 69.25 90 GLY A C 1
ATOM 703 O O . GLY A 1 90 ? 6.243 -16.953 -10.106 1.00 69.25 90 GLY A O 1
ATOM 704 N N . VAL A 1 91 ? 6.546 -19.152 -10.317 1.00 65.94 91 VAL A N 1
ATOM 705 C CA . VAL A 1 91 ? 8.017 -19.100 -10.288 1.00 65.94 91 VAL A CA 1
ATOM 706 C C . VAL A 1 91 ? 8.659 -18.632 -11.601 1.00 65.94 91 VAL A C 1
ATOM 708 O O . VAL A 1 91 ? 9.880 -18.535 -11.675 1.00 65.94 91 VAL A O 1
ATOM 711 N N . ARG A 1 92 ? 7.874 -18.356 -12.653 1.00 63.19 92 ARG A N 1
ATOM 712 C CA . ARG A 1 92 ? 8.387 -17.970 -13.984 1.00 63.19 92 ARG A CA 1
ATOM 713 C C . ARG A 1 92 ? 8.023 -16.545 -14.380 1.00 63.19 92 ARG A C 1
ATOM 715 O O . ARG A 1 92 ? 8.925 -15.756 -14.626 1.00 63.19 92 ARG A O 1
ATOM 722 N N . SER A 1 93 ? 6.730 -16.223 -14.434 1.00 59.53 93 SER A N 1
ATOM 723 C CA . SER A 1 93 ? 6.254 -14.900 -14.846 1.00 59.53 93 SER A CA 1
ATOM 724 C C . SER A 1 93 ? 6.278 -13.929 -13.668 1.00 59.53 93 SER A C 1
ATOM 726 O O . SER A 1 93 ? 7.160 -13.087 -13.618 1.00 59.53 93 SER A O 1
ATOM 728 N N . ARG A 1 94 ? 5.378 -14.055 -12.687 1.00 61.53 94 ARG A N 1
ATOM 729 C CA . ARG A 1 94 ? 5.260 -13.167 -11.513 1.00 61.53 94 ARG A CA 1
ATOM 730 C C . ARG A 1 94 ? 5.917 -13.795 -10.283 1.00 61.53 94 ARG A C 1
ATOM 732 O O . ARG A 1 94 ? 5.216 -14.295 -9.405 1.00 61.53 94 ARG A O 1
ATOM 739 N N . LYS A 1 95 ? 7.251 -13.800 -10.259 1.00 67.50 95 LYS A N 1
ATOM 740 C CA . LYS A 1 95 ? 8.051 -14.288 -9.126 1.00 67.50 95 LYS A CA 1
ATOM 741 C C . LYS A 1 95 ? 7.836 -13.413 -7.882 1.00 67.50 95 LYS A C 1
ATOM 743 O O . LYS A 1 95 ? 7.480 -12.243 -8.028 1.00 67.50 95 LYS A O 1
ATOM 748 N N . PRO A 1 96 ? 8.080 -13.939 -6.668 1.00 66.44 96 PRO A N 1
ATOM 749 C CA . PRO A 1 96 ? 8.032 -13.162 -5.433 1.00 66.44 96 PRO A CA 1
ATOM 750 C C . PRO A 1 96 ? 9.229 -12.200 -5.317 1.00 66.44 96 PRO A C 1
ATOM 752 O O . PRO A 1 96 ? 10.105 -12.352 -4.471 1.00 66.44 96 PRO A O 1
ATOM 755 N N . GLU A 1 97 ? 9.277 -11.198 -6.193 1.00 68.38 97 GLU A N 1
ATOM 756 C CA . GLU A 1 97 ? 10.343 -10.193 -6.298 1.00 68.38 97 GLU A CA 1
ATOM 757 C C . GLU A 1 97 ? 10.169 -9.086 -5.246 1.00 68.38 97 GLU A C 1
ATOM 759 O O . GLU A 1 97 ? 9.940 -7.919 -5.557 1.00 68.38 97 GLU A O 1
ATOM 764 N N . LEU A 1 98 ? 10.259 -9.452 -3.966 1.00 78.75 98 LEU A N 1
ATOM 765 C CA . LEU A 1 98 ? 10.339 -8.470 -2.877 1.00 78.75 98 LEU A CA 1
ATOM 766 C C . LEU A 1 98 ? 11.776 -8.014 -2.616 1.00 78.75 98 LEU A C 1
ATOM 768 O O . LEU A 1 98 ? 11.983 -6.917 -2.104 1.00 78.75 98 LEU A O 1
ATOM 772 N N . PHE A 1 99 ? 12.769 -8.822 -2.997 1.00 76.88 99 PHE A N 1
ATOM 773 C CA . PHE A 1 99 ? 14.180 -8.505 -2.780 1.00 76.88 99 PHE A CA 1
ATOM 774 C C . PHE A 1 99 ? 14.598 -7.222 -3.510 1.00 76.88 99 PHE A C 1
ATOM 776 O O . PHE A 1 99 ? 15.154 -6.315 -2.893 1.00 76.88 99 PHE A O 1
ATOM 783 N N . ASP A 1 100 ? 14.237 -7.098 -4.788 1.00 77.69 100 ASP A N 1
ATOM 784 C CA . ASP A 1 100 ? 14.562 -5.917 -5.597 1.00 77.69 100 ASP A CA 1
ATOM 785 C C . ASP A 1 100 ? 13.811 -4.670 -5.111 1.00 77.69 100 ASP A C 1
ATOM 787 O O . ASP A 1 100 ? 14.341 -3.556 -5.125 1.00 77.69 100 ASP A O 1
ATOM 791 N N . ALA A 1 101 ? 12.588 -4.860 -4.608 1.00 86.62 101 ALA A N 1
ATOM 792 C CA . ALA A 1 101 ? 11.806 -3.791 -4.006 1.00 86.62 101 ALA A CA 1
ATOM 793 C C . ALA A 1 101 ? 12.394 -3.336 -2.660 1.00 86.62 101 ALA A C 1
ATOM 795 O O . ALA A 1 101 ? 12.344 -2.144 -2.362 1.00 86.62 101 ALA A O 1
ATOM 796 N N . ARG A 1 102 ? 13.004 -4.235 -1.869 1.00 88.94 102 ARG A N 1
ATOM 797 C CA . ARG A 1 102 ? 13.546 -3.945 -0.527 1.00 88.94 102 ARG A CA 1
ATOM 798 C C . ARG A 1 102 ? 14.493 -2.750 -0.533 1.00 88.94 102 ARG A C 1
ATOM 800 O O . ARG A 1 102 ? 14.347 -1.847 0.287 1.00 88.94 102 ARG A O 1
ATOM 807 N N . THR A 1 103 ? 15.430 -2.707 -1.479 1.00 89.94 103 THR A N 1
ATOM 808 C CA . THR A 1 103 ? 16.392 -1.599 -1.593 1.00 89.94 103 THR A CA 1
ATOM 809 C C . THR A 1 103 ? 15.691 -0.267 -1.864 1.00 89.94 103 THR A C 1
ATOM 811 O O . THR A 1 103 ? 16.054 0.747 -1.266 1.00 89.94 103 THR A O 1
ATOM 814 N N . ARG A 1 104 ? 14.656 -0.263 -2.717 1.00 91.56 104 ARG A N 1
ATOM 815 C CA . ARG A 1 104 ? 13.861 0.936 -3.026 1.00 91.56 104 ARG A CA 1
ATOM 816 C C . ARG A 1 104 ? 12.997 1.369 -1.843 1.00 91.56 104 ARG A C 1
ATOM 818 O O . ARG A 1 104 ? 12.971 2.556 -1.545 1.00 91.56 104 ARG A O 1
ATOM 825 N N . ILE A 1 105 ? 12.345 0.426 -1.161 1.00 93.44 105 ILE A N 1
ATOM 826 C CA . ILE A 1 105 ? 11.530 0.685 0.035 1.00 93.44 105 ILE A CA 1
ATOM 827 C C . ILE A 1 105 ? 12.408 1.334 1.102 1.00 93.44 105 ILE A C 1
ATOM 829 O O . ILE A 1 105 ? 12.131 2.456 1.512 1.00 93.44 105 ILE A O 1
ATOM 833 N N . ARG A 1 106 ? 13.539 0.705 1.450 1.00 93.69 106 ARG A N 1
ATOM 834 C CA . ARG A 1 106 ? 14.495 1.250 2.421 1.00 93.69 106 ARG A CA 1
ATOM 835 C C . ARG A 1 106 ? 14.952 2.663 2.073 1.00 93.69 106 ARG A C 1
ATOM 837 O O . ARG A 1 106 ? 15.045 3.503 2.958 1.00 93.69 106 ARG A O 1
ATOM 844 N N . ALA A 1 107 ? 15.249 2.926 0.800 1.00 92.44 107 ALA A N 1
ATOM 845 C CA . ALA A 1 107 ? 15.692 4.246 0.357 1.00 92.44 107 ALA A CA 1
ATOM 846 C C . ALA A 1 107 ? 14.605 5.328 0.499 1.00 92.44 107 ALA A C 1
ATOM 848 O O . ALA A 1 107 ? 14.938 6.495 0.679 1.00 92.44 107 ALA A O 1
ATOM 849 N N . LEU A 1 108 ? 13.325 4.954 0.407 1.00 92.69 108 LEU A N 1
ATOM 850 C CA . LEU A 1 108 ? 12.192 5.877 0.499 1.00 92.69 108 LEU A CA 1
ATOM 851 C C . LEU A 1 108 ? 11.684 6.065 1.933 1.00 92.69 108 LEU A C 1
ATOM 853 O O . LEU A 1 108 ? 11.204 7.148 2.254 1.00 92.69 108 LEU A O 1
ATOM 857 N N . THR A 1 109 ? 11.776 5.034 2.777 1.00 91.88 109 THR A N 1
ATOM 858 C CA . THR A 1 109 ? 11.133 5.015 4.103 1.00 91.88 109 THR A CA 1
ATOM 859 C C . THR A 1 109 ? 12.106 4.907 5.275 1.00 91.88 109 THR A C 1
ATOM 861 O O . THR A 1 109 ? 11.718 5.155 6.411 1.00 91.88 109 THR A O 1
ATOM 864 N N . GLY A 1 110 ? 13.354 4.499 5.039 1.00 93.62 110 GLY A N 1
ATOM 865 C CA . GLY A 1 110 ? 14.275 4.068 6.094 1.00 93.62 110 GLY A CA 1
ATOM 866 C C . GLY A 1 110 ? 14.057 2.612 6.529 1.00 93.62 110 GLY A C 1
ATOM 867 O O . GLY A 1 110 ? 13.081 1.964 6.143 1.00 93.62 110 GL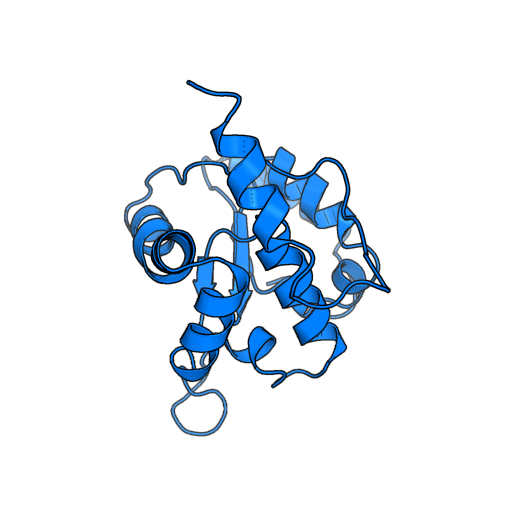Y A O 1
ATOM 868 N N . GLU A 1 111 ? 15.000 2.084 7.318 1.00 93.56 111 GLU A N 1
ATOM 869 C CA . GLU A 1 111 ? 15.038 0.668 7.731 1.00 93.56 111 GLU A CA 1
ATOM 870 C C . GLU A 1 111 ? 13.865 0.293 8.649 1.00 93.56 111 GLU A C 1
A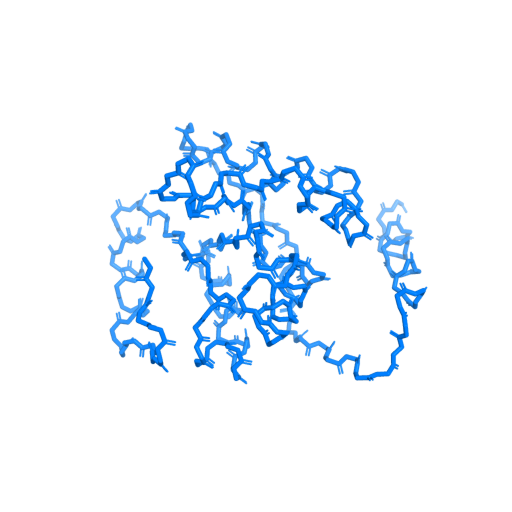TOM 872 O O . GLU A 1 111 ? 13.226 -0.737 8.444 1.00 93.56 111 GLU A O 1
ATOM 877 N N . GLU A 1 112 ? 13.547 1.140 9.631 1.00 93.62 112 GLU A N 1
ATOM 878 C CA . GLU A 1 112 ? 12.496 0.866 10.616 1.00 93.62 112 GLU A CA 1
ATOM 879 C C . GLU A 1 112 ? 11.108 0.788 9.969 1.00 93.62 112 GLU A C 1
ATOM 881 O O . GLU A 1 112 ? 10.399 -0.202 10.135 1.00 93.62 112 GLU A O 1
ATOM 886 N N . ALA A 1 113 ? 10.743 1.783 9.157 1.00 92.88 113 ALA A N 1
ATOM 887 C CA . ALA A 1 113 ? 9.474 1.773 8.436 1.00 92.88 113 ALA A CA 1
ATOM 888 C C . ALA A 1 113 ? 9.401 0.628 7.412 1.00 92.88 113 ALA A C 1
ATOM 890 O O . ALA A 1 113 ? 8.359 -0.008 7.274 1.00 92.88 113 ALA A O 1
ATOM 891 N N . MET A 1 114 ? 10.511 0.302 6.737 1.00 94.44 114 MET A N 1
ATOM 892 C CA . MET A 1 114 ? 10.565 -0.865 5.852 1.00 94.44 114 MET A CA 1
ATOM 893 C C . MET A 1 114 ? 10.250 -2.160 6.616 1.00 94.44 114 MET A C 1
ATOM 895 O O . MET A 1 114 ? 9.511 -3.001 6.102 1.00 94.44 114 MET A O 1
ATOM 899 N N . ARG A 1 115 ? 10.796 -2.330 7.827 1.00 94.56 115 ARG A N 1
ATOM 900 C CA . ARG A 1 115 ? 10.519 -3.490 8.685 1.00 94.56 115 ARG A CA 1
ATOM 901 C C . ARG A 1 115 ? 9.030 -3.575 9.037 1.00 94.56 115 ARG A C 1
ATOM 903 O O . ARG A 1 115 ? 8.446 -4.639 8.841 1.00 94.56 115 ARG A O 1
ATOM 910 N N . HIS A 1 116 ? 8.404 -2.459 9.419 1.00 94.81 116 HIS A N 1
ATOM 911 C CA . HIS A 1 116 ? 6.961 -2.424 9.683 1.00 94.81 116 HIS A CA 1
ATOM 912 C C . HIS A 1 116 ? 6.146 -2.870 8.460 1.00 94.81 116 HIS A C 1
ATOM 914 O O . HIS A 1 116 ? 5.273 -3.728 8.569 1.00 94.81 116 HIS A O 1
ATOM 920 N N . LEU A 1 117 ? 6.477 -2.353 7.275 1.00 95.25 117 LEU A N 1
ATOM 921 C CA . LEU A 1 117 ? 5.740 -2.614 6.035 1.00 95.25 117 LEU A CA 1
ATOM 922 C C . LEU A 1 117 ? 5.899 -4.043 5.491 1.00 95.25 117 LEU A C 1
ATOM 924 O O . LEU A 1 117 ? 4.985 -4.556 4.841 1.00 95.25 117 LEU A O 1
ATOM 928 N N . LEU A 1 118 ? 7.061 -4.668 5.702 1.00 94.12 118 LEU A N 1
ATOM 929 C CA . LEU A 1 118 ? 7.381 -5.994 5.158 1.00 94.12 118 LEU A CA 1
ATOM 930 C C . LEU A 1 118 ? 7.202 -7.135 6.161 1.00 94.12 118 LEU A C 1
ATOM 932 O O . LEU A 1 118 ? 7.052 -8.276 5.728 1.00 94.12 118 LEU A O 1
ATOM 936 N N . LEU A 1 119 ? 7.248 -6.856 7.466 1.00 93.75 119 LEU A N 1
ATOM 937 C CA . LEU A 1 119 ? 7.258 -7.884 8.507 1.00 93.75 119 LEU A CA 1
ATOM 938 C C . LEU A 1 119 ? 6.189 -7.636 9.570 1.00 93.75 119 LEU A C 1
ATOM 940 O O . LEU A 1 119 ? 5.280 -8.454 9.698 1.00 93.75 119 LEU A O 1
ATOM 944 N N . ASP A 1 120 ? 6.260 -6.523 10.300 1.00 95.62 120 ASP A N 1
ATOM 945 C CA . ASP A 1 120 ? 5.457 -6.374 11.522 1.00 95.62 120 ASP A CA 1
ATOM 946 C C . ASP A 1 120 ? 3.964 -6.212 11.222 1.00 95.62 120 ASP A C 1
ATOM 948 O O . ASP A 1 120 ? 3.144 -6.945 11.770 1.00 95.62 120 ASP A O 1
ATOM 952 N N . ASN A 1 121 ? 3.599 -5.323 10.295 1.00 96.25 121 ASN A N 1
ATOM 953 C CA . ASN A 1 121 ? 2.202 -5.107 9.923 1.00 96.25 121 ASN A CA 1
ATOM 954 C C . ASN A 1 121 ? 1.589 -6.358 9.264 1.00 96.25 121 ASN A C 1
ATOM 956 O O . ASN A 1 121 ? 0.499 -6.758 9.674 1.00 96.25 121 ASN A O 1
ATOM 960 N N . PRO A 1 122 ? 2.259 -7.050 8.313 1.00 95.19 122 PRO A N 1
ATOM 961 C CA . PRO A 1 122 ? 1.801 -8.360 7.851 1.00 95.19 122 PRO A CA 1
ATOM 962 C C . PRO A 1 122 ? 1.579 -9.375 8.979 1.00 95.19 122 PRO A C 1
ATOM 964 O O . PRO A 1 122 ? 0.569 -10.073 8.973 1.00 95.19 122 PRO A O 1
ATOM 967 N N . GLN A 1 123 ? 2.478 -9.454 9.965 1.00 96.75 123 GLN A N 1
ATOM 968 C CA . GLN A 1 123 ? 2.298 -10.345 11.114 1.00 96.75 123 GLN A CA 1
ATOM 969 C C . GLN A 1 123 ? 1.092 -9.942 11.969 1.00 96.75 123 GLN A C 1
ATOM 971 O O . GLN A 1 123 ? 0.336 -10.812 12.394 1.00 96.75 123 GLN A O 1
ATOM 976 N N . MET A 1 124 ? 0.871 -8.647 12.194 1.00 96.56 124 MET A N 1
ATOM 977 C CA . MET A 1 124 ? -0.314 -8.160 12.905 1.00 96.56 124 MET A CA 1
ATOM 978 C C . MET A 1 124 ? -1.603 -8.562 12.183 1.00 96.56 124 MET A C 1
ATOM 980 O O . MET A 1 124 ? -2.503 -9.090 12.832 1.00 96.56 124 MET A O 1
ATOM 984 N N . ILE A 1 125 ? -1.651 -8.435 10.851 1.00 94.88 125 ILE A N 1
ATOM 985 C CA . ILE A 1 125 ? -2.782 -8.908 10.035 1.00 94.88 125 ILE A CA 1
ATOM 986 C C . ILE A 1 125 ? -3.015 -10.409 10.256 1.00 94.88 125 ILE A C 1
ATOM 988 O O . ILE A 1 125 ? -4.138 -10.822 10.536 1.00 94.88 125 ILE A O 1
ATOM 992 N N . LEU A 1 126 ? -1.959 -11.227 10.179 1.00 95.56 126 LEU A N 1
ATOM 993 C CA . LEU A 1 126 ? -2.062 -12.682 10.355 1.00 95.56 126 LEU A CA 1
ATOM 994 C C . LEU A 1 126 ? -2.572 -13.081 11.745 1.00 95.56 126 LEU A C 1
ATOM 996 O O . LEU A 1 126 ? -3.312 -14.053 11.873 1.00 95.56 126 LEU A O 1
ATOM 1000 N N . TYR A 1 127 ? -2.196 -12.330 12.777 1.00 96.25 127 TYR A N 1
ATOM 1001 C CA . TYR A 1 127 ? -2.609 -12.588 14.155 1.00 96.25 127 TYR A CA 1
ATOM 1002 C C . TYR A 1 127 ? -3.864 -11.821 14.579 1.00 96.25 127 TYR A C 1
ATOM 1004 O O . TYR A 1 127 ? -4.186 -11.824 15.765 1.00 96.25 127 TYR A O 1
ATOM 1012 N N . SER A 1 128 ? -4.572 -11.176 13.640 1.00 93.62 128 SER A N 1
ATOM 1013 C CA . SER A 1 128 ? -5.755 -10.348 13.928 1.00 93.62 128 SER A CA 1
ATOM 1014 C C . SER A 1 128 ? -5.496 -9.291 15.012 1.00 93.62 128 SER A C 1
ATOM 1016 O O . SER A 1 128 ? -6.348 -9.020 15.856 1.00 93.62 128 SER A O 1
ATOM 1018 N N . LYS A 1 129 ? -4.289 -8.719 15.012 1.00 94.12 129 LYS A N 1
ATOM 1019 C CA . LYS A 1 129 ? -3.897 -7.613 15.887 1.00 94.12 129 LYS A CA 1
ATOM 1020 C C . LYS A 1 129 ? -4.132 -6.286 15.179 1.00 94.12 129 LYS A C 1
ATOM 1022 O O . LYS A 1 129 ? -4.008 -6.192 13.958 1.00 94.12 129 LYS A O 1
ATOM 1027 N N . GLU A 1 130 ? -4.422 -5.258 15.963 1.00 90.25 130 GLU A N 1
ATOM 1028 C CA . GLU A 1 130 ? -4.507 -3.892 15.457 1.00 90.25 130 GLU A CA 1
ATOM 1029 C C . GLU A 1 130 ? -3.156 -3.436 14.896 1.00 90.25 130 GLU A C 1
ATOM 1031 O O . GLU A 1 130 ? -2.099 -3.702 15.474 1.00 90.25 130 GLU A O 1
ATOM 1036 N N . ILE A 1 131 ? -3.208 -2.749 13.756 1.00 90.88 131 ILE A N 1
ATOM 1037 C CA . ILE A 1 131 ? -2.044 -2.117 13.141 1.00 90.88 131 ILE A CA 1
ATOM 1038 C C . ILE A 1 131 ? -2.007 -0.663 13.615 1.00 90.88 131 ILE A C 1
ATOM 1040 O O . ILE A 1 131 ? -3.025 0.023 13.495 1.00 90.88 131 ILE A O 1
ATOM 1044 N N . PRO A 1 132 ? -0.862 -0.162 14.111 1.00 83.38 132 PRO A N 1
ATOM 1045 C CA . PRO A 1 132 ? -0.723 1.242 14.462 1.00 83.38 132 PRO A CA 1
ATOM 1046 C C . PRO A 1 132 ? -1.054 2.144 13.270 1.00 83.38 132 PRO A C 1
ATOM 1048 O O . PRO A 1 132 ? -0.500 1.984 12.180 1.00 83.38 132 PRO A O 1
ATOM 1051 N N . VAL A 1 133 ? -1.947 3.108 13.486 1.00 71.00 133 VAL A N 1
ATOM 1052 C CA . VAL A 1 133 ? -2.299 4.098 12.467 1.00 71.00 133 VAL A CA 1
ATOM 1053 C C . VAL A 1 133 ? -1.194 5.150 12.425 1.00 71.00 133 VAL A C 1
ATOM 1055 O O . VAL A 1 133 ? -0.966 5.864 13.400 1.00 71.00 133 VAL A O 1
ATOM 1058 N N . ALA A 1 134 ? -0.487 5.227 11.298 1.00 74.75 134 ALA A N 1
ATOM 1059 C CA . ALA A 1 134 ? 0.428 6.331 11.034 1.00 74.75 134 ALA A CA 1
ATOM 1060 C C . ALA A 1 134 ? -0.361 7.629 10.798 1.00 74.75 134 ALA A C 1
ATOM 1062 O O . ALA A 1 134 ? -1.530 7.590 10.413 1.00 74.75 134 ALA A O 1
ATOM 1063 N N . GLU A 1 135 ? 0.279 8.787 10.980 1.00 80.50 135 GLU A N 1
ATOM 1064 C CA . GLU A 1 135 ? -0.341 10.067 10.627 1.00 80.50 135 GLU A CA 1
ATOM 1065 C C . GLU A 1 135 ? -0.753 10.075 9.148 1.00 80.50 135 GLU A C 1
ATOM 1067 O O . GLU A 1 135 ? 0.087 10.009 8.244 1.00 80.50 135 GLU A O 1
ATOM 1072 N N . ILE A 1 136 ? -2.063 10.158 8.914 1.00 82.50 136 ILE A N 1
ATOM 1073 C CA . ILE A 1 136 ? -2.642 10.230 7.576 1.00 82.50 136 ILE A CA 1
ATOM 1074 C C . ILE A 1 136 ? -2.495 11.673 7.078 1.00 82.50 136 ILE A C 1
ATOM 1076 O O . ILE A 1 136 ? -2.897 12.609 7.777 1.00 82.50 136 ILE A O 1
ATOM 1080 N N . PRO A 1 137 ? -1.951 11.897 5.870 1.00 82.31 137 PRO A N 1
ATOM 1081 C CA . PRO A 1 137 ? -1.849 13.239 5.321 1.00 82.31 137 PRO A CA 1
ATOM 1082 C C . PRO A 1 137 ? -3.243 13.825 5.074 1.00 82.31 137 PRO A C 1
ATOM 1084 O O . PRO A 1 137 ? -4.121 13.163 4.528 1.00 82.31 137 PRO A O 1
ATOM 1087 N N . VAL A 1 138 ? -3.419 15.107 5.399 1.00 76.81 138 VAL A N 1
ATOM 1088 C CA . VAL A 1 138 ? -4.631 15.862 5.028 1.00 76.81 138 VAL A CA 1
ATOM 1089 C C . VAL A 1 138 ? -4.670 16.128 3.516 1.00 76.81 138 VAL A C 1
ATOM 1091 O O . VAL A 1 138 ? -5.741 16.230 2.929 1.00 76.81 138 VAL A O 1
ATOM 1094 N N . GLU A 1 139 ? -3.502 16.211 2.869 1.00 80.62 139 GLU A N 1
ATOM 1095 C CA . GLU A 1 139 ? -3.369 16.463 1.433 1.00 80.62 139 GLU A CA 1
ATOM 1096 C C . GLU A 1 139 ? -2.105 15.804 0.857 1.00 80.62 139 GLU A C 1
ATOM 1098 O O . GLU A 1 139 ? -1.042 15.760 1.493 1.00 80.62 139 GLU A O 1
ATOM 1103 N N . ILE A 1 140 ? -2.191 15.345 -0.393 1.00 80.50 140 ILE A N 1
ATOM 1104 C CA . ILE A 1 140 ? -1.052 14.808 -1.139 1.00 80.50 140 ILE A CA 1
ATOM 1105 C C . ILE A 1 140 ? -0.332 15.937 -1.879 1.00 80.50 140 ILE A C 1
ATOM 1107 O O . ILE A 1 140 ? -0.726 16.368 -2.961 1.00 80.50 140 ILE A O 1
ATOM 1111 N N . LYS A 1 141 ? 0.799 16.386 -1.331 1.00 71.69 141 LYS A N 1
ATOM 1112 C CA . LYS A 1 141 ? 1.654 17.379 -1.997 1.00 71.69 141 LYS A CA 1
ATOM 1113 C C . LYS A 1 141 ? 2.458 16.739 -3.130 1.00 71.69 141 LYS A C 1
ATOM 1115 O O . LYS A 1 141 ? 3.543 16.189 -2.902 1.00 71.69 141 LYS A O 1
ATOM 1120 N N . THR A 1 142 ? 1.974 16.872 -4.366 1.00 55.78 142 THR A N 1
ATOM 1121 C CA . THR A 1 142 ? 2.723 16.483 -5.569 1.00 55.78 142 THR A CA 1
ATOM 1122 C C . THR A 1 142 ? 3.832 17.503 -5.844 1.00 55.78 142 THR A C 1
ATOM 1124 O O . THR A 1 142 ? 3.663 18.445 -6.618 1.00 55.78 142 THR A O 1
ATOM 1127 N N . ASN A 1 143 ? 4.999 17.354 -5.215 1.00 46.59 143 ASN A N 1
ATOM 1128 C CA . ASN A 1 143 ? 6.162 18.156 -5.597 1.00 46.59 143 ASN A CA 1
ATOM 1129 C C . ASN A 1 143 ? 6.661 17.679 -6.969 1.00 46.59 143 ASN A C 1
ATOM 1131 O O . ASN A 1 143 ? 7.526 16.812 -7.045 1.00 46.59 143 ASN A O 1
ATOM 1135 N N . ARG A 1 144 ? 6.153 18.266 -8.062 1.00 46.06 144 ARG A N 1
ATOM 1136 C CA . ARG A 1 144 ? 6.689 18.048 -9.423 1.00 46.06 144 ARG A CA 1
ATOM 1137 C C . ARG A 1 144 ? 8.137 18.537 -9.589 1.00 46.06 144 ARG A C 1
ATOM 1139 O O . ARG A 1 144 ? 8.762 18.262 -10.604 1.00 46.06 144 ARG A O 1
ATOM 1146 N N . SER A 1 145 ? 8.698 19.217 -8.591 1.00 41.38 145 SER A N 1
ATOM 1147 C CA . SER A 1 145 ? 10.054 19.758 -8.630 1.00 41.38 145 SER A CA 1
ATOM 1148 C C . SER A 1 145 ? 10.658 19.831 -7.228 1.00 41.38 145 SER A C 1
ATOM 1150 O O . SER A 1 145 ? 10.563 20.855 -6.558 1.00 41.38 145 SER A O 1
ATOM 1152 N N . ARG A 1 146 ? 11.257 18.741 -6.750 1.00 39.78 146 ARG A N 1
ATOM 1153 C CA . ARG A 1 146 ? 12.387 18.755 -5.802 1.00 39.78 146 ARG A CA 1
ATOM 1154 C C . ARG A 1 146 ? 12.882 17.325 -5.685 1.00 39.78 146 ARG A C 1
ATOM 1156 O O . ARG A 1 146 ? 12.150 16.452 -5.229 1.00 39.78 146 ARG A O 1
ATOM 1163 N N . GLY A 1 147 ? 14.098 17.099 -6.176 1.00 39.72 147 GLY A N 1
ATOM 1164 C CA . GLY A 1 147 ? 14.754 15.801 -6.149 1.00 39.72 147 GLY A CA 1
ATOM 1165 C C . GLY A 1 147 ? 14.790 15.199 -4.746 1.00 39.72 147 GLY A C 1
ATOM 1166 O O . GLY A 1 147 ? 14.641 15.894 -3.741 1.00 39.72 147 GLY A O 1
ATOM 1167 N N . ILE A 1 148 ? 15.019 13.890 -4.726 1.00 49.31 148 ILE A N 1
ATOM 1168 C CA . ILE A 1 148 ? 15.063 12.952 -3.592 1.00 49.31 148 ILE A CA 1
ATOM 1169 C C . ILE A 1 148 ? 15.766 13.503 -2.325 1.00 49.31 148 ILE A C 1
ATOM 1171 O O . ILE A 1 148 ? 15.439 13.097 -1.216 1.00 49.31 148 ILE A O 1
ATOM 1175 N N . LEU A 1 149 ? 16.653 14.494 -2.455 1.00 46.69 149 LEU A N 1
ATOM 1176 C CA . LEU A 1 149 ? 17.328 15.183 -1.349 1.00 46.69 149 LEU A CA 1
ATOM 1177 C C . LEU A 1 149 ? 16.434 16.094 -0.482 1.00 46.69 149 LEU A C 1
ATOM 1179 O O . LEU A 1 149 ? 16.778 16.371 0.662 1.00 46.69 149 LEU A O 1
ATOM 1183 N N . GLY A 1 150 ? 15.299 16.582 -0.990 1.00 40.62 150 GLY A N 1
ATOM 1184 C CA . GLY A 1 150 ? 14.528 17.641 -0.324 1.00 40.62 150 GLY A CA 1
ATOM 1185 C C . GLY A 1 150 ? 13.666 17.208 0.869 1.00 40.62 150 GLY A C 1
ATOM 1186 O O . GLY A 1 150 ? 13.087 18.076 1.516 1.00 40.62 150 GLY A O 1
ATOM 1187 N N . ARG A 1 151 ? 13.522 15.900 1.140 1.00 49.34 151 ARG A N 1
ATOM 1188 C CA . ARG A 1 151 ? 12.587 15.377 2.163 1.00 49.34 151 ARG A CA 1
ATOM 1189 C C . ARG A 1 151 ? 13.245 14.688 3.364 1.00 49.34 151 ARG A C 1
ATOM 1191 O O . ARG A 1 151 ? 12.547 14.471 4.350 1.00 49.34 151 ARG A O 1
ATOM 1198 N N . LEU A 1 152 ? 14.564 14.456 3.356 1.00 45.78 152 LEU A N 1
ATOM 1199 C CA . LEU A 1 152 ? 15.296 13.995 4.553 1.00 45.78 152 LEU A CA 1
ATOM 1200 C C . LEU A 1 152 ? 15.169 14.983 5.730 1.00 45.78 152 LEU A C 1
ATOM 1202 O O . LEU A 1 152 ? 15.239 14.588 6.887 1.00 45.78 152 LEU A O 1
ATOM 1206 N N . THR A 1 153 ? 14.907 16.259 5.445 1.00 41.75 153 THR A N 1
ATOM 1207 C CA . THR A 1 153 ? 14.745 17.315 6.452 1.00 41.75 153 THR A CA 1
ATOM 1208 C C . THR A 1 153 ? 13.384 17.315 7.152 1.00 41.75 153 THR A C 1
ATOM 1210 O O . THR A 1 153 ? 13.304 17.772 8.289 1.00 41.75 153 THR A O 1
ATOM 1213 N N . ASN A 1 154 ? 12.319 16.782 6.541 1.00 37.47 154 ASN A N 1
ATOM 1214 C CA . ASN A 1 154 ? 10.994 16.781 7.179 1.00 37.47 154 ASN A CA 1
ATOM 1215 C C . ASN A 1 154 ? 10.821 15.642 8.187 1.00 37.47 154 ASN A C 1
ATOM 1217 O O . ASN A 1 154 ? 10.122 15.830 9.174 1.00 37.47 154 ASN A O 1
ATOM 1221 N N . PHE A 1 155 ? 11.495 14.505 7.995 1.00 40.09 155 PHE A N 1
ATOM 1222 C CA . PHE A 1 155 ? 11.432 13.395 8.952 1.00 40.09 155 PHE A CA 1
ATOM 1223 C C . PHE A 1 155 ? 12.170 13.716 10.263 1.00 40.09 155 PHE A C 1
ATOM 1225 O O . PHE A 1 155 ? 11.751 13.302 11.338 1.00 40.09 155 PHE A O 1
ATOM 1232 N N . VAL A 1 156 ? 13.236 14.523 10.192 1.00 40.22 156 VAL A N 1
ATOM 1233 C CA . VAL A 1 156 ? 13.974 14.984 11.380 1.00 40.22 156 VAL A CA 1
ATOM 1234 C C . VAL A 1 156 ? 13.197 16.064 12.144 1.00 40.22 156 VAL A C 1
ATOM 1236 O O . VAL A 1 156 ? 13.281 16.132 13.366 1.00 40.22 156 VAL A O 1
ATOM 1239 N N . ARG A 1 157 ? 12.401 16.895 11.457 1.00 32.19 157 ARG A N 1
ATOM 1240 C CA . ARG A 1 157 ? 11.732 18.042 12.091 1.00 32.19 157 ARG A CA 1
ATOM 1241 C C . ARG A 1 157 ? 10.529 17.653 12.954 1.00 32.19 157 ARG A C 1
ATOM 1243 O O . ARG A 1 157 ? 10.307 18.304 13.969 1.00 32.19 157 ARG A O 1
ATOM 1250 N N . THR A 1 158 ? 9.803 16.587 12.615 1.00 37.16 158 THR A N 1
ATOM 1251 C CA . THR A 1 158 ? 8.689 16.098 13.451 1.00 37.16 158 THR A CA 1
ATOM 1252 C C . THR A 1 158 ? 9.176 15.507 14.780 1.00 37.16 158 THR A C 1
ATOM 1254 O O . THR A 1 158 ? 8.437 15.509 15.757 1.00 37.16 158 THR A O 1
ATOM 1257 N N . ARG A 1 159 ? 10.444 15.078 14.864 1.00 35.38 159 ARG A N 1
ATOM 1258 C CA . ARG A 1 159 ? 11.030 14.502 16.085 1.00 35.38 159 ARG A CA 1
ATOM 1259 C C . ARG A 1 159 ? 11.566 15.537 17.085 1.00 35.38 159 ARG A C 1
ATOM 1261 O O . ARG A 1 159 ? 11.937 15.158 18.180 1.00 35.38 159 ARG A O 1
ATOM 1268 N N . LEU A 1 160 ? 11.583 16.826 16.736 1.00 33.75 160 LEU A N 1
ATOM 1269 C CA . LEU A 1 160 ? 12.033 17.912 17.626 1.00 33.75 160 LEU A CA 1
ATOM 1270 C C . LEU A 1 160 ? 10.879 18.718 18.251 1.00 33.75 160 LEU A C 1
ATOM 1272 O O . LEU A 1 160 ? 11.127 19.745 18.874 1.00 33.75 160 LEU A O 1
ATOM 1276 N N . MET A 1 161 ? 9.622 18.300 18.064 1.00 36.28 161 MET A N 1
ATOM 1277 C CA . MET A 1 161 ? 8.449 18.943 18.686 1.00 36.28 161 MET A CA 1
ATOM 1278 C C . MET A 1 161 ? 7.701 18.030 19.667 1.00 36.28 161 MET A C 1
ATOM 1280 O O . MET A 1 161 ? 6.648 18.413 20.171 1.00 36.28 161 MET A O 1
ATOM 1284 N N . VAL A 1 162 ? 8.244 16.844 19.940 1.00 41.25 162 VAL A N 1
ATOM 1285 C CA . VAL A 1 162 ? 7.758 15.924 20.971 1.00 41.25 162 VAL A CA 1
ATOM 1286 C C . VAL A 1 162 ? 8.975 15.419 21.742 1.00 41.25 162 VAL A C 1
ATOM 1288 O O . VAL A 1 162 ? 9.365 14.270 21.591 1.00 41.25 162 VAL A O 1
ATOM 1291 N N . ASP A 1 163 ? 9.616 16.331 22.466 1.00 34.34 163 ASP A N 1
ATOM 1292 C CA . ASP A 1 163 ? 10.489 16.083 23.620 1.00 34.34 163 ASP A CA 1
ATOM 1293 C C . ASP A 1 163 ? 10.418 17.325 24.525 1.00 34.34 163 ASP A C 1
ATOM 1295 O O . ASP A 1 163 ? 10.520 18.454 23.982 1.00 34.34 163 ASP A O 1
#